Protein AF-A0A9P6HNE7-F1 (afdb_monomer_lite)

pLDDT: mean 82.73, std 7.55, range [53.53, 91.62]

Foldseek 3Di:
DPAAEEAEDECAAPPDHPVVVVVVCVVCDVRRYHYHYDYPDYPPLVPVPVSVVVVVD

InterPro domains:
  IPR029058 Alpha/Beta hydrolase fold [G3DSA:3.40.50.1820] (2-54)
  IPR029058 Alpha/Beta hydrolase fold [SSF53474] (5-50)

Secondary structure (DSSP, 8-state):
----EEEEEETT-SSS-HHHHHHHHHHH-TTTEEEEEETT--S-GGG-HHHHHHHH-

Radius of gyration: 11.59 Å; chains: 1; bounding box: 28×20×29 Å

Structure (mmCIF, N/CA/C/O backbone):
data_AF-A0A9P6HNE7-F1
#
_entry.id   AF-A0A9P6HNE7-F1
#
loop_
_atom_site.group_PDB
_atom_site.id
_atom_site.type_symbol
_atom_site.label_atom_id
_atom_site.label_alt_id
_atom_site.label_comp_id
_atom_site.label_asym_id
_atom_site.label_entity_id
_atom_site.label_seq_id
_atom_site.pdbx_PDB_ins_code
_atom_site.Cartn_x
_atom_site.Cartn_y
_atom_site.Cartn_z
_atom_site.occupancy
_atom_site.B_iso_or_eq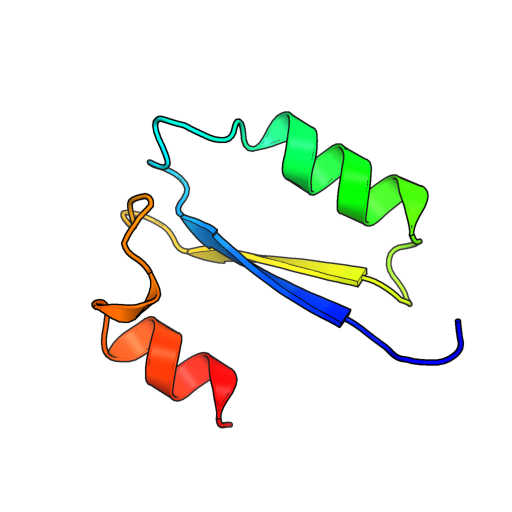uiv
_atom_site.auth_seq_id
_atom_site.auth_comp_id
_atom_site.auth_asym_id
_atom_site.auth_atom_id
_atom_site.pdbx_PDB_model_num
ATOM 1 N N . TYR A 1 1 ? -11.521 12.245 12.424 1.00 53.53 1 TYR A N 1
ATOM 2 C CA . TYR A 1 1 ? -11.239 11.931 11.011 1.00 53.53 1 TYR A CA 1
ATOM 3 C C . TYR A 1 1 ? -12.117 10.754 10.604 1.00 53.53 1 TYR A C 1
ATOM 5 O O . TYR A 1 1 ? -11.880 9.672 11.124 1.00 53.53 1 TYR A O 1
ATOM 13 N N . PRO A 1 2 ? -13.180 10.972 9.809 1.00 77.38 2 PRO A N 1
ATOM 14 C CA . PRO A 1 2 ? -14.228 9.972 9.567 1.00 77.38 2 PRO A CA 1
ATOM 15 C C . PRO A 1 2 ? -14.036 9.115 8.302 1.00 77.38 2 PRO A C 1
ATOM 17 O O . PRO A 1 2 ? -14.908 8.311 7.996 1.00 77.38 2 PRO A O 1
ATOM 20 N N . HIS A 1 3 ? -12.948 9.289 7.549 1.00 83.38 3 HIS A N 1
ATOM 21 C CA . HIS A 1 3 ? -12.750 8.596 6.272 1.00 83.38 3 HIS A CA 1
ATOM 22 C C . HIS A 1 3 ? -11.922 7.320 6.440 1.00 83.38 3 HIS A C 1
ATOM 24 O O . HIS A 1 3 ? -10.927 7.318 7.166 1.00 83.38 3 HIS A O 1
ATOM 30 N N . THR A 1 4 ? -12.330 6.262 5.743 1.00 86.56 4 THR A N 1
ATOM 31 C CA . THR A 1 4 ? -11.537 5.053 5.511 1.00 86.56 4 THR A CA 1
ATOM 32 C C . THR A 1 4 ? -10.400 5.364 4.545 1.00 86.56 4 THR A C 1
ATOM 34 O O . THR A 1 4 ? -10.596 6.043 3.539 1.00 86.56 4 THR A O 1
ATOM 37 N N . VAL A 1 5 ? -9.203 4.881 4.865 1.00 89.88 5 VAL A N 1
ATOM 38 C CA . VAL A 1 5 ? -7.979 5.102 4.094 1.00 89.88 5 VAL A CA 1
ATOM 39 C C . VAL A 1 5 ? -7.468 3.756 3.593 1.00 89.88 5 VAL A C 1
ATOM 41 O O . VAL A 1 5 ? -7.308 2.818 4.371 1.00 89.88 5 VAL A O 1
ATOM 44 N N . ALA A 1 6 ? -7.191 3.669 2.298 1.00 88.94 6 ALA A N 1
ATOM 45 C CA . ALA A 1 6 ? -6.460 2.560 1.703 1.00 88.94 6 ALA A CA 1
ATOM 46 C C . ALA A 1 6 ? -5.068 3.054 1.297 1.00 88.94 6 ALA A C 1
ATOM 48 O O . ALA A 1 6 ? -4.929 4.146 0.741 1.00 88.94 6 ALA A O 1
ATOM 49 N N . VAL A 1 7 ? -4.038 2.277 1.620 1.00 88.88 7 VAL A N 1
ATOM 50 C CA . VAL A 1 7 ? -2.641 2.593 1.310 1.00 88.88 7 VAL A CA 1
ATOM 51 C C . VAL A 1 7 ? -2.047 1.421 0.555 1.00 88.88 7 VAL A C 1
ATOM 53 O O . VAL A 1 7 ? -1.999 0.314 1.080 1.00 88.88 7 VAL A O 1
ATOM 56 N N . TRP A 1 8 ? -1.539 1.674 -0.644 1.00 88.62 8 TRP A N 1
ATOM 57 C CA . TRP A 1 8 ? -0.755 0.697 -1.386 1.00 88.62 8 TRP A CA 1
ATOM 58 C C . TRP A 1 8 ? 0.723 0.928 -1.100 1.00 88.62 8 TRP A C 1
ATOM 60 O O . TRP A 1 8 ? 1.208 2.059 -1.154 1.00 88.62 8 TRP A O 1
ATOM 70 N N . TYR A 1 9 ? 1.431 -0.145 -0.769 1.00 88.12 9 TYR A N 1
ATOM 71 C CA . TYR A 1 9 ? 2.844 -0.121 -0.413 1.00 88.12 9 TYR A CA 1
ATOM 72 C C . TYR A 1 9 ? 3.601 -1.223 -1.160 1.00 88.12 9 TYR A C 1
ATOM 74 O O . TYR A 1 9 ? 3.168 -2.374 -1.181 1.00 88.12 9 TYR A O 1
ATOM 82 N N . GLY A 1 10 ? 4.736 -0.876 -1.766 1.00 89.44 10 GLY A N 1
ATOM 83 C CA . GLY A 1 10 ? 5.598 -1.823 -2.467 1.00 89.44 10 GLY A CA 1
ATOM 84 C C . GLY A 1 10 ? 6.513 -2.553 -1.489 1.00 89.44 10 GLY A C 1
ATOM 85 O O . GLY A 1 10 ? 7.191 -1.922 -0.686 1.00 89.44 10 GLY A O 1
ATOM 86 N N . ASP A 1 11 ? 6.563 -3.884 -1.548 1.00 84.44 11 ASP A N 1
ATOM 87 C CA . ASP A 1 11 ? 7.391 -4.690 -0.634 1.00 84.44 11 ASP A CA 1
ATOM 88 C C . ASP A 1 11 ? 8.908 -4.492 -0.806 1.00 84.44 11 ASP A C 1
ATOM 90 O O . ASP A 1 11 ? 9.677 -4.835 0.094 1.00 84.44 11 ASP A O 1
ATOM 94 N N . LYS A 1 12 ? 9.335 -3.935 -1.944 1.00 84.44 12 LYS A N 1
ATOM 95 C CA . LYS A 1 12 ? 10.723 -3.574 -2.253 1.00 84.44 12 LYS A CA 1
ATOM 96 C C . LYS A 1 12 ? 10.971 -2.072 -2.143 1.00 84.44 12 LYS A C 1
ATOM 98 O O . LYS A 1 12 ? 11.959 -1.583 -2.686 1.00 84.44 12 LYS A O 1
ATOM 103 N N . ASP A 1 13 ? 10.091 -1.330 -1.473 1.00 82.12 13 ASP A N 1
ATOM 104 C CA . ASP A 1 13 ? 10.345 0.076 -1.176 1.00 82.12 13 ASP A CA 1
ATOM 105 C C . ASP A 1 13 ? 11.590 0.196 -0.278 1.00 82.12 13 ASP A C 1
ATOM 107 O O . ASP A 1 13 ? 11.613 -0.221 0.881 1.00 82.12 13 ASP A O 1
ATOM 111 N N . GLU A 1 14 ? 12.657 0.752 -0.847 1.00 80.75 14 GLU A N 1
ATOM 112 C CA . GLU A 1 14 ? 13.943 0.967 -0.181 1.00 80.75 14 GLU A CA 1
ATOM 113 C C . GLU A 1 14 ? 13.940 2.181 0.765 1.00 80.75 14 GLU A C 1
ATOM 115 O O . GLU A 1 14 ? 14.868 2.358 1.555 1.00 80.75 14 GLU A O 1
ATOM 120 N N . ARG A 1 15 ? 12.907 3.032 0.691 1.00 85.25 15 ARG A N 1
ATOM 121 C CA . ARG A 1 15 ? 12.797 4.286 1.450 1.00 85.25 15 ARG A CA 1
ATOM 122 C C . ARG A 1 15 ? 11.921 4.145 2.680 1.00 85.25 15 ARG A C 1
ATOM 124 O O . ARG A 1 15 ? 12.236 4.725 3.717 1.00 85.25 15 ARG A O 1
ATOM 131 N N . ILE A 1 16 ? 10.816 3.415 2.565 1.00 84.44 16 ILE A N 1
ATOM 132 C CA . ILE A 1 16 ? 9.865 3.220 3.659 1.00 84.44 16 ILE A CA 1
ATOM 133 C C . ILE A 1 16 ? 9.857 1.747 4.037 1.00 84.44 16 ILE A C 1
ATOM 135 O O . ILE A 1 16 ? 9.593 0.895 3.202 1.00 84.44 16 ILE A O 1
ATOM 139 N N . ALA A 1 17 ? 10.109 1.439 5.309 1.00 86.50 17 ALA A N 1
ATOM 140 C CA . ALA A 1 17 ? 10.063 0.067 5.798 1.00 86.50 17 ALA A CA 1
ATOM 141 C C . ALA A 1 17 ? 8.617 -0.430 5.964 1.00 86.50 17 ALA A C 1
ATOM 143 O O . ALA A 1 17 ? 7.760 0.280 6.495 1.00 86.50 17 ALA A O 1
ATOM 144 N N . VAL A 1 18 ? 8.370 -1.701 5.635 1.00 86.00 18 VAL A N 1
ATOM 145 C CA . VAL A 1 18 ? 7.058 -2.354 5.815 1.00 86.00 18 VAL A CA 1
ATOM 146 C C . VAL A 1 18 ? 6.549 -2.278 7.259 1.00 86.00 18 VAL A C 1
ATOM 148 O O . VAL A 1 18 ? 5.348 -2.167 7.499 1.00 86.00 18 VAL A O 1
ATOM 151 N N . SER A 1 19 ? 7.457 -2.286 8.237 1.00 88.12 19 SER A N 1
ATOM 152 C CA . SER A 1 19 ? 7.124 -2.153 9.657 1.00 88.12 19 SER A CA 1
ATOM 153 C C . SER A 1 19 ? 6.461 -0.812 9.982 1.00 88.12 19 SER A C 1
ATOM 155 O O . SER A 1 19 ? 5.558 -0.778 10.815 1.00 88.12 19 SER A O 1
ATOM 157 N N . ALA A 1 20 ? 6.840 0.271 9.296 1.00 88.62 20 ALA A N 1
ATOM 158 C CA . ALA A 1 20 ? 6.217 1.581 9.464 1.00 88.62 20 ALA A CA 1
ATOM 159 C C . ALA A 1 20 ? 4.776 1.590 8.932 1.00 88.62 20 ALA A C 1
ATOM 161 O O . ALA A 1 20 ? 3.883 2.129 9.584 1.00 88.62 20 ALA A O 1
ATOM 162 N N . MET A 1 21 ? 4.524 0.926 7.799 1.00 89.38 21 MET A N 1
ATOM 163 C CA . MET A 1 21 ? 3.165 0.802 7.260 1.00 89.38 21 MET A CA 1
ATOM 164 C C . MET A 1 21 ? 2.279 -0.092 8.131 1.00 89.38 21 MET A C 1
ATOM 166 O O . MET A 1 21 ? 1.124 0.237 8.383 1.00 89.38 21 MET A O 1
ATOM 170 N N . ARG A 1 22 ? 2.826 -1.181 8.683 1.00 90.38 22 ARG A N 1
ATOM 171 C CA . ARG A 1 22 ? 2.101 -2.014 9.659 1.00 90.38 22 ARG A CA 1
ATOM 172 C C . ARG A 1 22 ? 1.794 -1.261 10.952 1.00 90.38 22 ARG A C 1
ATOM 174 O O . ARG A 1 22 ? 0.712 -1.427 11.509 1.00 90.38 22 ARG A O 1
ATOM 181 N N . TRP A 1 23 ? 2.707 -0.404 11.407 1.00 91.62 23 TRP A N 1
ATOM 182 C CA . TRP A 1 23 ? 2.449 0.479 12.542 1.00 91.62 23 TRP A CA 1
ATOM 183 C C . TRP A 1 23 ? 1.333 1.488 12.240 1.00 91.62 23 TRP A C 1
ATOM 185 O O . TRP A 1 23 ? 0.469 1.706 13.091 1.00 91.62 23 TRP A O 1
ATOM 195 N N . LEU A 1 24 ? 1.306 2.061 11.031 1.00 89.06 24 LEU A N 1
ATOM 196 C CA . LEU A 1 24 ? 0.240 2.966 10.589 1.00 89.06 24 LEU A CA 1
ATOM 197 C C . LEU A 1 24 ? -1.128 2.269 10.610 1.00 89.06 24 LEU A C 1
ATOM 199 O O . LEU A 1 24 ? -2.083 2.807 11.171 1.00 89.06 24 LEU A O 1
ATOM 203 N N . GLU A 1 25 ? -1.203 1.058 10.056 1.00 89.88 25 GLU A N 1
ATOM 204 C CA . GLU A 1 25 ? -2.411 0.225 10.036 1.00 89.88 25 GLU A CA 1
ATOM 205 C C . GLU A 1 25 ? -2.938 -0.047 11.454 1.00 89.88 25 GLU A C 1
ATOM 207 O O . GLU A 1 25 ? -4.112 0.186 11.749 1.00 89.88 25 GLU A O 1
ATOM 212 N N . GLN A 1 26 ? -2.055 -0.453 12.374 1.00 89.69 26 GLN A N 1
ATOM 213 C CA . GLN A 1 26 ? -2.416 -0.696 13.774 1.00 89.69 26 GLN A CA 1
ATOM 214 C C . GLN A 1 26 ? -2.850 0.579 14.505 1.00 89.69 26 GLN A C 1
ATOM 216 O O . GLN A 1 26 ? -3.818 0.554 15.264 1.00 89.69 26 GLN A O 1
ATOM 221 N N . THR A 1 27 ? -2.154 1.693 14.273 1.00 89.88 27 THR A N 1
ATOM 222 C CA . THR A 1 27 ? -2.411 2.967 14.963 1.00 89.88 27 THR A CA 1
ATOM 223 C C . THR A 1 27 ? -3.734 3.589 14.527 1.00 89.88 27 THR A C 1
ATOM 225 O O . THR A 1 27 ? -4.463 4.146 15.347 1.00 89.88 27 THR A O 1
ATOM 228 N N . MET A 1 28 ? -4.073 3.487 13.240 1.00 87.25 28 MET A N 1
ATOM 229 C CA . MET A 1 28 ? -5.352 3.977 12.718 1.00 87.25 28 MET A CA 1
ATOM 230 C C . MET A 1 28 ? -6.516 3.021 13.016 1.00 87.25 28 MET A C 1
ATOM 232 O O . MET A 1 28 ? -7.668 3.462 13.077 1.00 87.25 28 MET A O 1
ATOM 236 N N . GLY A 1 29 ? -6.212 1.746 13.261 1.00 85.88 29 GLY A N 1
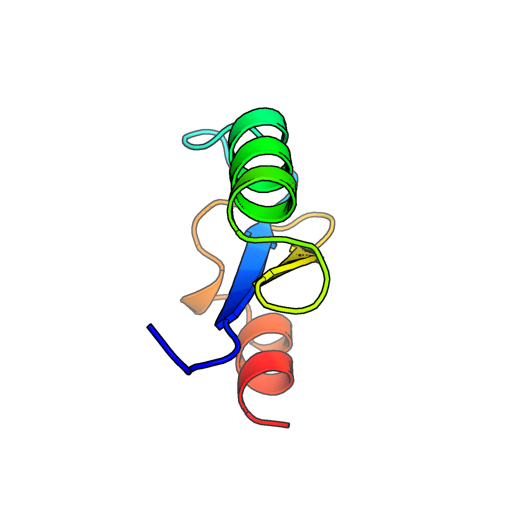ATOM 237 C CA . GLY A 1 29 ? -7.175 0.667 13.425 1.00 85.88 29 GLY A CA 1
ATOM 238 C C . GLY A 1 29 ? -7.523 0.035 12.079 1.00 85.88 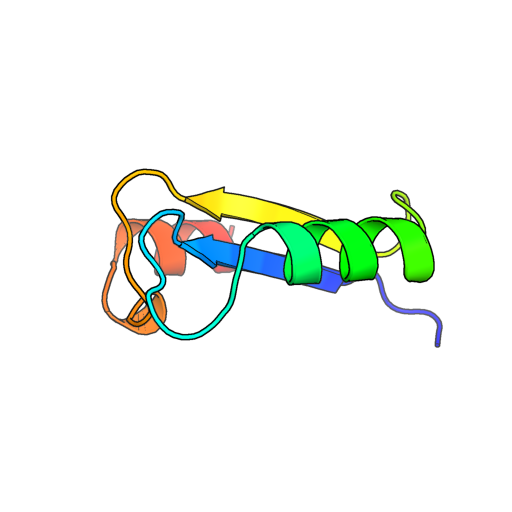29 GLY A C 1
ATOM 239 O O . GLY A 1 29 ? -7.757 0.735 11.093 1.00 85.88 29 GLY A O 1
ATOM 240 N N . THR A 1 30 ? -7.608 -1.295 12.058 1.00 79.06 30 THR A N 1
ATOM 241 C CA . THR A 1 30 ? -7.801 -2.110 10.843 1.00 79.06 30 THR A CA 1
ATOM 242 C C . THR A 1 30 ? -9.111 -1.835 10.105 1.00 79.06 30 THR A C 1
ATOM 244 O O . THR A 1 30 ? -9.225 -2.127 8.922 1.00 79.06 30 THR A O 1
ATOM 247 N N . GLU A 1 31 ? -10.108 -1.258 10.777 1.00 84.00 31 GLU A N 1
ATOM 248 C CA . GLU A 1 31 ? -11.369 -0.838 10.148 1.00 84.00 31 GLU A CA 1
ATOM 249 C C . GLU A 1 31 ? -11.257 0.506 9.414 1.00 84.00 31 GLU A C 1
ATOM 251 O O . GLU A 1 31 ? -12.124 0.855 8.617 1.00 84.00 31 GLU A O 1
ATOM 256 N N . ARG A 1 32 ? -10.212 1.291 9.700 1.00 85.88 32 ARG A N 1
ATOM 257 C CA . ARG A 1 32 ? -10.049 2.663 9.200 1.00 85.88 32 ARG A CA 1
ATOM 258 C C . ARG A 1 32 ? -8.877 2.824 8.249 1.00 85.88 32 ARG A C 1
ATOM 260 O O . ARG A 1 32 ? -8.926 3.720 7.413 1.00 85.88 32 ARG A O 1
ATOM 267 N N . CYS A 1 33 ? -7.844 2.002 8.380 1.00 90.12 33 CYS A N 1
ATOM 268 C CA . CYS A 1 33 ? -6.703 1.983 7.480 1.00 90.12 33 CYS A CA 1
ATOM 269 C C . CYS A 1 33 ? -6.445 0.551 7.032 1.00 90.12 33 CYS A C 1
ATOM 271 O O . CYS A 1 33 ? -6.307 -0.336 7.873 1.00 90.12 33 CYS A O 1
ATOM 273 N N . LYS A 1 34 ? -6.374 0.347 5.718 1.00 89.81 34 LYS A N 1
ATOM 274 C CA . LYS A 1 34 ? -6.002 -0.929 5.112 1.00 89.81 34 LYS A CA 1
ATOM 275 C C . LYS A 1 34 ? -4.730 -0.731 4.306 1.00 89.81 34 LYS A C 1
ATOM 277 O O . LYS A 1 34 ? -4.700 0.116 3.412 1.00 89.81 34 LYS A O 1
ATOM 282 N N . VAL A 1 35 ? -3.691 -1.496 4.629 1.00 90.50 35 VAL A N 1
ATOM 283 C CA . VAL A 1 35 ? -2.428 -1.454 3.887 1.00 90.50 35 VAL A CA 1
ATOM 284 C C . VAL A 1 35 ? -2.349 -2.656 2.952 1.00 90.50 35 VAL A C 1
ATOM 286 O O . VAL A 1 35 ? -2.175 -3.795 3.390 1.00 90.50 35 VAL A O 1
ATOM 289 N N . GLU A 1 36 ? -2.429 -2.386 1.654 1.00 89.25 36 GLU A N 1
ATOM 290 C CA . GLU A 1 36 ? -2.253 -3.363 0.585 1.00 89.25 36 GLU A CA 1
ATOM 291 C C . GLU A 1 36 ? -0.779 -3.443 0.191 1.00 89.25 36 GLU A C 1
ATOM 293 O O . GLU A 1 36 ? -0.178 -2.472 -0.275 1.00 89.25 36 GLU A O 1
ATOM 298 N N . VAL A 1 37 ? -0.174 -4.614 0.394 1.00 87.88 37 VAL A N 1
ATOM 299 C CA . VAL A 1 37 ? 1.235 -4.838 0.056 1.00 87.88 37 VAL A CA 1
ATOM 300 C C . VAL A 1 37 ? 1.334 -5.415 -1.349 1.00 87.88 37 VAL A C 1
ATOM 302 O O . VAL A 1 37 ? 0.963 -6.565 -1.592 1.00 87.88 37 VAL A O 1
ATOM 305 N N . VAL A 1 38 ? 1.895 -4.630 -2.261 1.00 87.62 38 VAL A N 1
ATOM 306 C CA . VAL A 1 38 ? 2.123 -5.013 -3.650 1.00 87.62 38 VAL A CA 1
ATOM 307 C C . VAL A 1 38 ? 3.481 -5.702 -3.754 1.00 87.62 38 VAL A C 1
ATOM 309 O O . VAL A 1 38 ? 4.532 -5.090 -3.551 1.00 87.62 38 VAL A O 1
ATOM 312 N N . LYS A 1 39 ? 3.461 -7.000 -4.069 1.00 83.62 39 LYS A N 1
ATOM 313 C CA . LYS A 1 39 ? 4.680 -7.808 -4.191 1.00 83.62 39 LYS A CA 1
ATOM 314 C C . LYS A 1 39 ? 5.485 -7.446 -5.433 1.00 83.62 39 LYS A C 1
ATOM 316 O O . LYS A 1 39 ? 4.943 -7.352 -6.530 1.00 83.62 39 LYS A O 1
ATOM 321 N N . GLY A 1 40 ? 6.798 -7.348 -5.273 1.00 81.81 40 GLY A N 1
ATOM 322 C CA . GLY A 1 40 ? 7.740 -7.021 -6.335 1.00 81.81 40 GLY A CA 1
ATOM 323 C C . GLY A 1 40 ? 7.739 -5.555 -6.765 1.00 81.81 40 GLY A C 1
ATOM 324 O O . GLY A 1 40 ? 8.472 -5.242 -7.702 1.00 81.81 40 GLY A O 1
ATOM 325 N N . ALA A 1 41 ? 6.960 -4.688 -6.113 1.00 82.31 41 ALA A N 1
ATOM 326 C CA . ALA A 1 41 ? 6.883 -3.269 -6.432 1.00 82.31 41 ALA A CA 1
ATOM 327 C C . ALA A 1 41 ? 7.827 -2.450 -5.545 1.00 82.31 41 ALA A C 1
ATOM 329 O O . ALA A 1 41 ? 7.990 -2.729 -4.357 1.00 82.31 41 ALA A O 1
ATOM 330 N N . ASP A 1 42 ? 8.449 -1.445 -6.150 1.00 80.88 42 ASP A N 1
ATOM 331 C CA . ASP A 1 42 ? 9.308 -0.479 -5.475 1.00 80.88 42 ASP A CA 1
ATOM 332 C C . ASP A 1 42 ? 8.510 0.770 -5.053 1.00 80.88 42 ASP A C 1
ATOM 334 O O . ASP A 1 42 ? 7.277 0.782 -5.041 1.00 80.88 42 ASP A O 1
ATOM 338 N N . HIS A 1 43 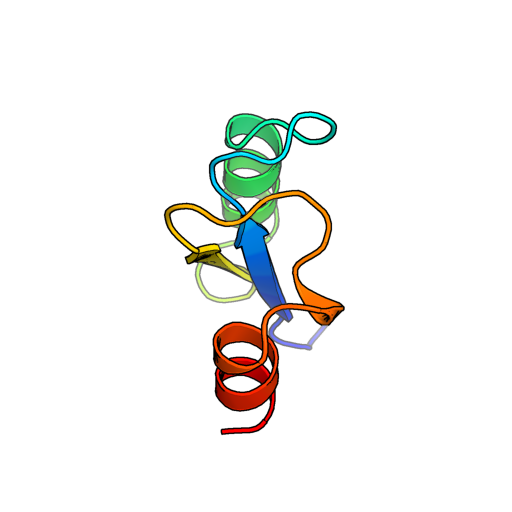? 9.222 1.837 -4.696 1.00 80.00 43 HIS A N 1
ATOM 339 C CA . HIS A 1 43 ? 8.642 3.119 -4.297 1.00 80.00 43 HIS A CA 1
ATOM 340 C C . HIS A 1 43 ? 7.787 3.785 -5.403 1.00 80.00 43 HIS A C 1
ATOM 342 O O . HIS A 1 43 ? 6.940 4.634 -5.125 1.00 80.00 43 HIS A O 1
ATOM 348 N N . GLY A 1 44 ? 7.992 3.420 -6.671 1.00 78.12 44 GLY A N 1
ATOM 349 C CA . GLY A 1 44 ? 7.359 3.994 -7.857 1.00 78.12 44 GLY A CA 1
ATOM 350 C C . GLY A 1 44 ? 5.997 3.395 -8.205 1.00 78.12 44 GLY A C 1
ATOM 351 O O . GLY A 1 44 ? 5.706 3.198 -9.383 1.00 78.12 44 GLY A O 1
ATOM 352 N N . LEU A 1 45 ? 5.139 3.132 -7.216 1.00 76.56 45 LEU A N 1
ATOM 353 C CA . LEU A 1 45 ? 3.835 2.475 -7.416 1.00 76.56 45 LEU A CA 1
ATOM 354 C C . LEU A 1 45 ? 2.945 3.157 -8.466 1.00 76.56 45 LEU A C 1
ATOM 356 O O . LEU A 1 45 ? 2.252 2.474 -9.212 1.00 76.56 45 LEU A O 1
ATOM 360 N N . MET A 1 46 ? 3.015 4.486 -8.585 1.00 69.81 46 MET A N 1
ATOM 361 C CA . MET A 1 46 ? 2.245 5.256 -9.575 1.00 69.81 46 MET A CA 1
ATOM 362 C C . MET A 1 46 ? 2.617 4.947 -11.035 1.00 69.81 46 MET A C 1
ATOM 364 O O . MET A 1 46 ? 1.853 5.273 -11.938 1.00 69.81 46 MET A O 1
ATOM 368 N N . TYR A 1 47 ? 3.776 4.330 -11.281 1.00 69.56 47 TYR A N 1
ATOM 369 C CA . TYR A 1 47 ? 4.194 3.883 -12.613 1.00 69.56 47 TYR A CA 1
ATOM 370 C C . TYR A 1 47 ? 3.809 2.425 -12.894 1.00 69.56 47 TYR A C 1
ATOM 372 O O . TYR A 1 47 ? 3.916 1.972 -14.034 1.00 69.56 47 TYR A O 1
ATOM 380 N N . ASN A 1 48 ? 3.345 1.685 -11.883 1.00 73.19 48 ASN A N 1
ATOM 381 C CA . ASN A 1 48 ? 2.870 0.321 -12.047 1.00 73.19 48 ASN A CA 1
ATOM 382 C C . ASN A 1 48 ? 1.385 0.338 -12.428 1.00 73.19 48 ASN A C 1
ATOM 384 O O . ASN A 1 48 ? 0.516 0.534 -11.580 1.00 73.19 48 ASN A O 1
ATOM 388 N N . THR A 1 49 ? 1.094 0.113 -13.711 1.00 70.50 49 THR A N 1
ATOM 389 C CA . THR A 1 49 ? -0.272 0.157 -14.257 1.00 70.50 49 THR A CA 1
ATOM 390 C C . THR A 1 49 ? -1.249 -0.745 -13.503 1.00 70.50 49 THR A C 1
ATOM 392 O O . THR A 1 49 ? -2.394 -0.349 -13.328 1.00 70.50 49 THR A O 1
ATOM 395 N N . ASN A 1 50 ? -0.808 -1.902 -12.997 1.00 73.88 50 ASN A N 1
ATOM 396 C CA . ASN A 1 50 ? -1.683 -2.793 -12.229 1.00 73.88 50 ASN A CA 1
ATOM 397 C C . ASN A 1 50 ? -2.118 -2.157 -10.902 1.00 73.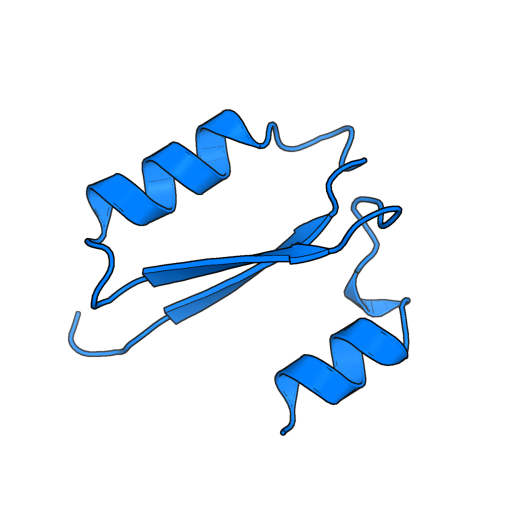88 50 ASN A C 1
ATOM 399 O O . ASN A 1 50 ? -3.288 -2.216 -10.556 1.00 73.88 50 ASN A O 1
ATOM 403 N N . VAL A 1 51 ? -1.201 -1.484 -10.200 1.00 76.44 51 VAL A N 1
ATOM 404 C CA . VAL A 1 51 ? -1.520 -0.793 -8.939 1.00 76.44 51 VAL A CA 1
ATOM 405 C C . VAL A 1 51 ? -2.436 0.395 -9.191 1.00 76.44 51 VAL A C 1
ATOM 407 O O . VAL A 1 51 ? -3.348 0.646 -8.416 1.00 76.44 51 VAL A O 1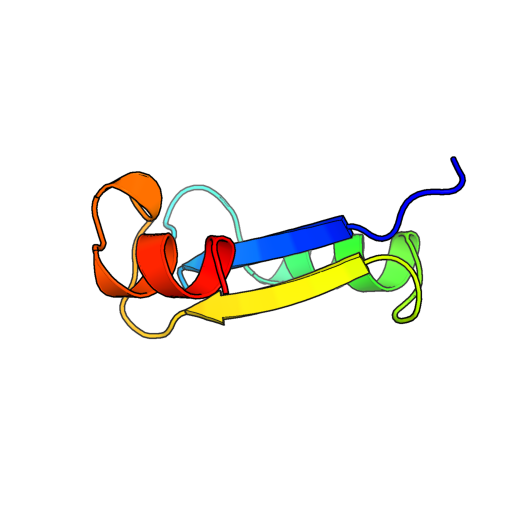
ATOM 410 N N . VAL A 1 52 ? -2.210 1.126 -10.283 1.00 75.06 52 VAL A N 1
ATOM 411 C CA . VAL A 1 52 ? -3.069 2.256 -10.646 1.00 75.06 52 VAL A CA 1
ATOM 412 C C . VAL A 1 52 ? -4.495 1.784 -10.925 1.00 75.06 52 VAL A C 1
ATOM 414 O O . VAL A 1 52 ? -5.427 2.429 -10.463 1.00 75.06 52 VAL A O 1
ATOM 417 N N . LEU A 1 53 ? -4.677 0.665 -11.633 1.00 78.50 53 LEU A N 1
ATOM 418 C CA . LEU A 1 53 ? -6.005 0.093 -11.871 1.00 78.50 53 LEU A CA 1
ATOM 419 C C . LEU A 1 53 ? -6.681 -0.346 -10.562 1.00 78.50 53 LEU A C 1
ATOM 421 O O . LEU A 1 53 ? -7.824 0.038 -10.341 1.00 78.50 53 LEU A O 1
ATOM 425 N N . ASP A 1 54 ? -5.958 -1.025 -9.664 1.00 76.38 54 ASP A N 1
ATOM 426 C CA . ASP A 1 54 ? -6.477 -1.458 -8.351 1.00 76.38 54 ASP A CA 1
ATOM 427 C C . ASP A 1 54 ? -6.933 -0.294 -7.449 1.00 76.38 54 ASP A C 1
ATOM 429 O O . ASP A 1 54 ? -7.719 -0.496 -6.527 1.00 76.38 54 ASP A O 1
ATOM 433 N N . VAL A 1 55 ? -6.422 0.922 -7.666 1.00 76.94 55 VAL A N 1
ATOM 434 C CA . VAL A 1 55 ? -6.822 2.122 -6.908 1.00 76.94 55 VAL A CA 1
ATOM 435 C C . VAL A 1 55 ? -8.156 2.701 -7.400 1.00 76.94 55 VAL A C 1
ATOM 437 O O . VAL A 1 55 ? -8.822 3.407 -6.640 1.00 76.94 55 VAL A O 1
ATOM 440 N N . PHE A 1 56 ? -8.526 2.462 -8.663 1.00 75.50 56 PHE A N 1
ATOM 441 C CA . PHE A 1 56 ? -9.720 3.044 -9.291 1.00 75.50 56 PHE A CA 1
ATOM 442 C C . PHE A 1 56 ? -10.935 2.104 -9.352 1.00 75.50 56 PHE A C 1
ATOM 444 O O . PHE A 1 56 ? -12.025 2.598 -9.650 1.00 75.50 56 PHE A O 1
ATOM 451 N N . ASP A 1 57 ? -10.756 0.810 -9.079 1.00 63.94 57 ASP A N 1
ATOM 452 C CA . ASP A 1 57 ? -11.836 -0.177 -8.890 1.00 63.94 57 ASP A CA 1
ATOM 453 C C . ASP A 1 57 ? -12.427 -0.122 -7.466 1.00 63.94 57 ASP A C 1
ATOM 455 O O . ASP A 1 57 ? -13.674 -0.193 -7.339 1.00 63.94 57 ASP A O 1
#

Organism: NCBI:txid56493

Sequence (57 aa):
YPHTVAVWYGDKDERIAVSAMRWLEQTMGTERCKVEVVKGADHGLMYNTNVVLDVFD